Protein AF-A0A915D9F4-F1 (afdb_monomer_lite)

Foldseek 3Di:
DVPDPDPVVVVVVVVVVVVVVVCCCVPPVVVDDNDPCPVVVVVVVVVVVVLVCCLAPVVVDDPVVNVVVCVVVVNVSLQHLNLLSCVVVTPRCPVPVPDAHPDDPVPDPDDPPSRDPPPPPPPD

pLDDT: mean 79.0, std 11.81, range [37.5, 92.0]

Sequence (124 aa):
MLIWPSTNVAMYTIWKAIEIAYLRLAHKYSFIPNFNGGDALLYSLTAGYLIGVAVIEPHALRRSYYKFLCDVTGNRMVLFNRRLIEKFGF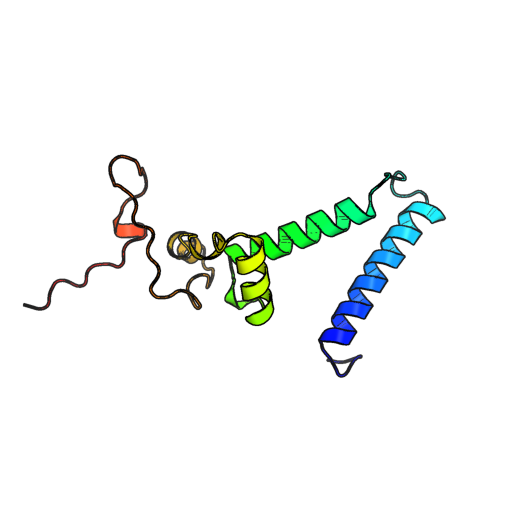ESNKMFDNYYAKLHPLFTTINPDSYMPVKNALVL

Organism: NCBI:txid166011

Structure (mmCIF, N/CA/C/O backbone):
data_AF-A0A915D9F4-F1
#
_entry.id   AF-A0A915D9F4-F1
#
loop_
_atom_site.group_PDB
_atom_site.id
_atom_site.type_symbol
_atom_site.label_atom_id
_atom_site.label_alt_id
_atom_site.label_comp_id
_atom_site.label_asym_id
_atom_site.label_entity_id
_atom_site.label_seq_id
_atom_site.pdbx_PDB_ins_code
_atom_site.Cartn_x
_atom_site.Cartn_y
_atom_site.Cartn_z
_atom_site.occupancy
_atom_site.B_iso_or_equiv
_atom_site.auth_seq_id
_atom_site.auth_comp_id
_atom_site.auth_asym_id
_atom_site.auth_atom_id
_atom_site.pdbx_PDB_model_num
ATOM 1 N N . MET A 1 1 ? 7.778 -2.969 20.720 1.00 50.72 1 MET A N 1
ATOM 2 C CA . MET A 1 1 ? 7.379 -4.171 21.494 1.00 50.72 1 MET A CA 1
ATOM 3 C C . MET A 1 1 ? 7.110 -3.882 22.980 1.00 50.72 1 MET A C 1
ATOM 5 O O . MET A 1 1 ? 6.909 -4.818 23.732 1.00 50.72 1 MET A O 1
ATOM 9 N N . LEU A 1 2 ? 7.064 -2.617 23.427 1.00 55.00 2 LEU A N 1
ATOM 10 C CA . LEU A 1 2 ? 7.159 -2.280 24.857 1.00 55.00 2 LEU A CA 1
ATOM 11 C C . LEU A 1 2 ? 5.882 -2.516 25.694 1.00 55.00 2 LEU A C 1
ATOM 13 O O . LEU A 1 2 ? 5.952 -2.437 26.910 1.00 55.00 2 LEU A O 1
ATOM 17 N N . ILE A 1 3 ? 4.726 -2.790 25.072 1.00 63.91 3 ILE A N 1
ATOM 18 C CA . ILE A 1 3 ? 3.432 -2.915 25.784 1.00 63.91 3 ILE A CA 1
ATOM 19 C C . ILE A 1 3 ? 2.684 -4.212 25.425 1.00 63.91 3 ILE A C 1
ATOM 21 O O . ILE A 1 3 ? 1.910 -4.717 26.229 1.00 63.91 3 ILE A O 1
ATOM 25 N N . TRP A 1 4 ? 2.939 -4.803 24.250 1.00 59.00 4 TRP A N 1
ATOM 26 C CA . TRP A 1 4 ? 2.253 -6.019 23.802 1.00 59.00 4 TRP A CA 1
ATOM 27 C C . TRP A 1 4 ? 3.224 -7.009 23.142 1.00 59.00 4 TRP A C 1
ATOM 29 O O . TRP A 1 4 ? 4.019 -6.592 22.292 1.00 59.00 4 TRP A O 1
ATOM 39 N N . PRO A 1 5 ? 3.144 -8.312 23.484 1.00 71.81 5 PRO A N 1
ATOM 40 C CA . PRO A 1 5 ? 4.075 -9.336 23.006 1.00 71.81 5 PRO A CA 1
ATOM 41 C C . PRO A 1 5 ? 3.865 -9.716 21.536 1.00 71.81 5 PRO A C 1
ATOM 43 O O . PRO A 1 5 ? 4.776 -10.241 20.904 1.00 71.81 5 PRO A O 1
ATOM 46 N N . SER A 1 6 ? 2.688 -9.437 20.964 1.00 78.44 6 SER A N 1
ATOM 47 C CA . SER A 1 6 ? 2.399 -9.723 19.559 1.00 78.44 6 SER A CA 1
ATOM 48 C C . SER A 1 6 ? 2.062 -8.452 18.779 1.00 78.44 6 SER A C 1
ATOM 50 O O . SER A 1 6 ? 1.194 -7.662 19.156 1.00 78.44 6 SER A O 1
ATOM 52 N N . THR A 1 7 ? 2.740 -8.276 17.643 1.00 76.12 7 THR A N 1
ATOM 53 C CA . THR A 1 7 ? 2.543 -7.143 16.724 1.00 76.12 7 THR A CA 1
ATOM 54 C C . THR A 1 7 ? 1.097 -7.047 16.239 1.00 76.12 7 THR A C 1
ATOM 56 O O . THR A 1 7 ? 0.565 -5.951 16.106 1.00 76.12 7 THR A O 1
ATOM 59 N N . ASN A 1 8 ? 0.431 -8.190 16.044 1.00 78.38 8 ASN A N 1
ATOM 60 C CA . ASN A 1 8 ? -0.969 -8.226 15.629 1.00 78.38 8 ASN A CA 1
ATOM 61 C C . ASN A 1 8 ? -1.877 -7.585 16.688 1.00 78.38 8 ASN A C 1
ATOM 63 O O . ASN A 1 8 ? -2.666 -6.707 16.356 1.00 78.38 8 ASN A O 1
ATOM 67 N N . VAL A 1 9 ? -1.743 -7.970 17.964 1.00 82.12 9 VAL A N 1
ATOM 68 C CA . VAL A 1 9 ? -2.582 -7.426 19.047 1.00 82.12 9 VAL A CA 1
ATOM 69 C C . VAL A 1 9 ? -2.309 -5.936 19.250 1.00 82.12 9 VAL A C 1
ATOM 71 O O . VAL A 1 9 ? -3.250 -5.154 19.385 1.00 82.12 9 VAL A O 1
ATOM 74 N N . ALA A 1 10 ? -1.042 -5.514 19.183 1.00 82.75 10 ALA A N 1
ATOM 75 C CA . ALA A 1 10 ? -0.682 -4.096 19.228 1.00 82.75 10 ALA A CA 1
ATOM 76 C C . ALA A 1 10 ? -1.360 -3.293 18.101 1.00 82.75 10 ALA A C 1
ATOM 78 O O . ALA A 1 10 ? -1.907 -2.220 18.336 1.00 82.75 10 ALA A O 1
ATOM 79 N N . MET A 1 11 ? -1.380 -3.831 16.880 1.00 79.75 11 MET A N 1
ATOM 80 C CA . MET A 1 11 ? -2.006 -3.167 15.737 1.00 79.75 11 MET A CA 1
ATOM 81 C C . MET A 1 11 ? -3.529 -3.060 15.892 1.00 79.75 11 MET A C 1
ATOM 83 O O . MET A 1 11 ? -4.086 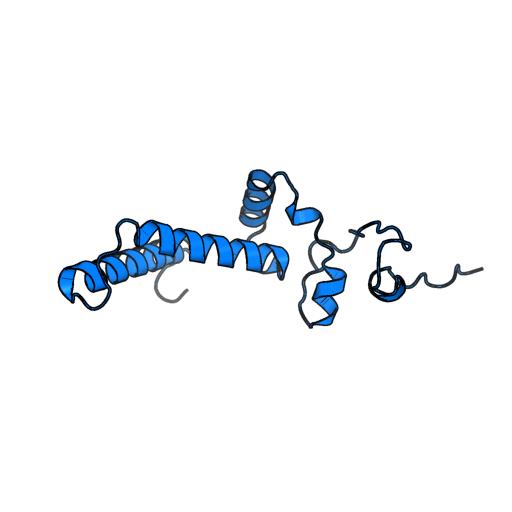-1.983 15.692 1.00 79.75 11 MET A O 1
ATOM 87 N N . TYR A 1 12 ? -4.199 -4.140 16.311 1.00 82.62 12 TYR A N 1
ATOM 88 C CA . TYR A 1 12 ? -5.649 -4.128 16.540 1.00 82.62 12 TYR A CA 1
ATOM 89 C C . TYR A 1 12 ? -6.059 -3.165 17.659 1.00 82.62 12 TYR A C 1
ATOM 91 O O . TYR A 1 12 ? -7.049 -2.447 17.525 1.00 82.62 12 TYR A O 1
ATOM 99 N N . THR A 1 13 ? -5.295 -3.126 18.753 1.00 85.44 13 THR A N 1
ATOM 100 C CA . THR A 1 13 ? -5.568 -2.231 19.890 1.00 85.44 13 THR A CA 1
ATOM 101 C C . THR A 1 13 ? -5.379 -0.762 19.523 1.00 85.44 13 THR A C 1
ATOM 103 O O . THR A 1 13 ? -6.250 0.048 19.838 1.00 85.44 13 THR A O 1
ATOM 106 N N . ILE A 1 14 ? -4.309 -0.419 18.797 1.00 87.00 14 ILE A N 1
ATOM 107 C CA . ILE A 1 14 ? -4.098 0.939 18.269 1.00 87.00 14 ILE A CA 1
ATOM 108 C C . ILE A 1 14 ? -5.238 1.330 17.326 1.00 87.00 14 ILE A C 1
ATOM 110 O O . ILE A 1 14 ? -5.798 2.417 17.460 1.00 87.00 14 ILE A O 1
ATOM 114 N N . TRP A 1 15 ? -5.628 0.441 16.409 1.00 83.56 15 TRP A N 1
ATOM 115 C CA . TRP A 1 15 ? -6.708 0.716 15.463 1.00 83.56 15 TRP A CA 1
ATOM 116 C C . TRP A 1 15 ? -8.040 0.995 16.169 1.00 83.56 15 TRP A C 1
ATOM 118 O O . TRP A 1 15 ? -8.705 1.991 15.882 1.00 83.56 15 TRP A O 1
ATOM 128 N N . LYS A 1 16 ? -8.393 0.178 17.169 1.00 85.44 16 LYS A N 1
ATOM 129 C CA . LYS A 1 16 ? -9.589 0.420 17.985 1.00 85.44 16 LYS A CA 1
ATOM 130 C C . LYS A 1 16 ? -9.498 1.691 18.823 1.00 85.44 16 LYS A C 1
ATOM 132 O O . LYS A 1 16 ? -10.513 2.359 19.001 1.00 85.44 16 LYS A O 1
ATOM 137 N N . ALA A 1 17 ? -8.312 2.062 19.301 1.00 88.06 17 ALA A N 1
ATOM 138 C CA . ALA A 1 17 ? -8.123 3.328 20.001 1.00 88.06 17 ALA A CA 1
ATOM 139 C C . ALA A 1 17 ? -8.390 4.534 19.083 1.00 88.06 17 ALA A C 1
ATOM 141 O O . ALA A 1 17 ? -9.059 5.473 19.512 1.00 88.06 17 ALA A O 1
ATOM 142 N N . ILE A 1 18 ? -7.936 4.488 17.823 1.00 86.38 18 ILE A N 1
ATOM 143 C CA . ILE A 1 18 ? -8.196 5.534 16.817 1.00 86.38 18 ILE A CA 1
ATOM 144 C C . ILE A 1 18 ? -9.697 5.645 16.524 1.00 86.38 18 ILE A C 1
ATOM 146 O O . ILE A 1 18 ? -10.241 6.747 16.535 1.00 86.38 18 ILE A O 1
ATOM 150 N N . GLU A 1 19 ? -10.377 4.516 16.322 1.00 84.56 19 GLU A N 1
ATOM 151 C CA . GLU A 1 19 ? -11.824 4.473 16.073 1.00 84.56 19 GLU A CA 1
ATOM 152 C C . GLU A 1 19 ? -12.618 5.081 17.243 1.00 84.56 19 GLU A C 1
ATOM 154 O O . GLU A 1 19 ? -13.462 5.957 17.049 1.00 84.56 19 GLU A O 1
ATOM 159 N N . ILE A 1 20 ? -12.298 4.685 18.480 1.00 86.12 20 ILE A N 1
ATOM 160 C CA . ILE A 1 20 ? -12.943 5.222 19.687 1.00 86.12 20 ILE A CA 1
ATOM 161 C C . ILE A 1 20 ? -12.637 6.713 19.857 1.00 86.12 20 ILE A C 1
ATOM 163 O O . ILE A 1 20 ? -13.522 7.474 20.253 1.00 86.12 20 ILE A O 1
ATOM 167 N N . ALA A 1 21 ? -11.402 7.140 19.582 1.00 85.38 21 ALA A N 1
ATOM 168 C CA . ALA A 1 21 ? -11.029 8.547 19.636 1.00 85.38 21 ALA A CA 1
ATOM 169 C C . ALA A 1 21 ? -11.858 9.358 18.634 1.00 85.38 21 ALA A C 1
ATOM 171 O O . ALA A 1 21 ? -12.487 10.334 19.035 1.00 85.38 21 ALA A O 1
ATOM 172 N N . TYR A 1 22 ? -11.951 8.912 17.379 1.00 78.88 22 TYR A N 1
ATOM 173 C CA . TYR A 1 22 ? -12.755 9.569 16.349 1.00 78.88 22 TYR A CA 1
ATOM 174 C C . TYR A 1 22 ? -14.224 9.715 16.770 1.00 78.88 22 TYR A C 1
ATOM 176 O O . TYR A 1 22 ? -14.755 10.827 16.782 1.00 78.88 22 TYR A O 1
ATOM 184 N N . LEU A 1 23 ? -14.852 8.622 17.215 1.00 78.50 23 LEU A N 1
ATOM 185 C CA . LEU A 1 23 ? -16.246 8.634 17.669 1.00 78.50 23 LEU A CA 1
ATOM 186 C C . LEU A 1 23 ? -16.450 9.552 18.881 1.00 78.50 23 LEU A C 1
ATOM 188 O O . LEU A 1 23 ? -17.437 10.283 18.947 1.00 78.50 23 LEU A O 1
ATOM 192 N N . ARG A 1 24 ? -15.514 9.568 19.839 1.00 81.06 24 ARG A N 1
ATOM 193 C CA . ARG A 1 24 ? -15.588 10.482 20.990 1.00 81.06 24 ARG A CA 1
ATOM 194 C C . ARG A 1 24 ? -15.455 11.942 20.569 1.00 81.06 24 ARG A C 1
ATOM 196 O O . ARG A 1 24 ? -16.201 12.767 21.090 1.00 81.06 24 ARG A O 1
ATOM 203 N N . LEU A 1 25 ? -14.539 12.275 19.661 1.00 75.06 25 LEU A N 1
ATOM 204 C CA . LEU A 1 25 ? -14.379 13.650 19.180 1.00 75.06 25 LEU A CA 1
ATOM 205 C C . LEU A 1 25 ? -15.611 14.135 18.403 1.00 75.06 25 LEU A C 1
ATOM 207 O O . LEU A 1 25 ? -16.054 15.260 18.634 1.00 75.06 25 LEU A O 1
ATOM 211 N N . ALA A 1 26 ? -16.180 13.286 17.544 1.00 73.56 26 ALA A N 1
ATOM 212 C CA . ALA A 1 26 ? -17.375 13.609 16.767 1.00 73.56 26 ALA A CA 1
ATOM 213 C C . ALA A 1 26 ? -18.618 13.773 17.664 1.00 73.56 26 ALA A C 1
ATOM 215 O O . ALA A 1 26 ? -19.265 14.817 17.649 1.00 73.56 26 ALA A O 1
ATOM 216 N N . HIS A 1 27 ? -18.912 12.786 18.520 1.00 70.88 27 HIS A N 1
ATOM 217 C CA . HIS A 1 27 ? -20.162 12.766 19.288 1.00 70.88 27 HIS A CA 1
ATOM 218 C C . HIS A 1 27 ? -20.137 13.583 20.585 1.00 70.88 27 HIS A C 1
ATOM 220 O O . HIS A 1 27 ? -21.178 14.093 20.991 1.00 70.88 27 HIS A O 1
ATOM 226 N N . LYS A 1 28 ? -18.993 13.669 21.280 1.00 65.56 28 LYS A N 1
ATOM 227 C CA . LYS A 1 28 ? -18.933 14.243 22.639 1.00 65.56 28 LYS A CA 1
ATOM 228 C C . LYS A 1 28 ? -18.473 15.697 22.667 1.00 65.56 28 LYS A C 1
ATOM 230 O O . LYS A 1 28 ? -18.901 16.445 23.539 1.00 65.56 28 LYS A O 1
ATOM 235 N N . TYR A 1 29 ? -17.586 16.081 21.754 1.00 64.06 29 TYR A N 1
ATOM 236 C CA . TYR A 1 29 ? -16.971 17.411 21.749 1.00 64.06 29 TYR A CA 1
ATOM 237 C C . TYR A 1 29 ? -17.482 18.306 20.615 1.00 64.06 29 TYR A C 1
ATOM 239 O O . TYR A 1 29 ? -17.115 19.477 20.580 1.00 64.06 29 TYR A O 1
ATOM 247 N N . SER A 1 30 ? -18.309 17.772 19.700 1.00 61.72 30 SER A N 1
ATOM 248 C CA . SER A 1 30 ? -18.858 18.471 18.522 1.00 61.72 30 SER A CA 1
ATOM 249 C C . SER A 1 30 ? -17.805 19.237 17.707 1.00 61.72 30 SER A C 1
ATOM 251 O O . SER A 1 30 ? -18.114 20.222 17.043 1.00 61.72 30 SER A O 1
ATOM 253 N N . PHE A 1 31 ? -16.543 18.804 17.777 1.00 62.88 31 PHE A N 1
ATOM 254 C CA . PHE A 1 31 ? -15.403 19.507 17.181 1.00 62.88 31 PHE A CA 1
ATOM 255 C C . PHE A 1 31 ? -15.317 19.271 15.668 1.00 62.88 31 PHE A C 1
ATOM 257 O O . PHE A 1 31 ? -14.697 20.035 14.935 1.00 62.88 31 PHE A O 1
ATOM 264 N N . ILE A 1 32 ? -15.939 18.185 15.209 1.00 64.06 32 ILE A N 1
ATOM 265 C CA . ILE A 1 32 ? -16.017 17.757 13.818 1.00 64.06 32 ILE A CA 1
ATOM 266 C C . ILE A 1 32 ? -17.512 17.627 13.499 1.00 64.06 32 ILE A C 1
ATOM 268 O O . ILE A 1 32 ? -18.239 17.055 14.317 1.00 64.06 32 ILE A O 1
ATOM 272 N N . PRO A 1 33 ? -18.002 18.146 12.358 1.00 64.88 33 PRO A N 1
ATOM 273 C CA . PRO A 1 33 ? -19.392 17.951 11.968 1.00 64.88 33 PRO A CA 1
ATOM 274 C C . PRO A 1 33 ? -19.707 16.453 11.914 1.00 64.88 33 PRO A C 1
ATOM 276 O O . PRO A 1 33 ? -18.938 15.680 11.342 1.00 64.88 33 PRO A O 1
ATOM 279 N N . ASN A 1 34 ? -20.828 16.048 12.521 1.00 63.91 34 ASN A N 1
ATOM 280 C CA . ASN A 1 34 ? -21.302 14.663 12.508 1.00 63.91 34 ASN A CA 1
ATOM 281 C C . ASN A 1 34 ? -21.609 14.247 11.066 1.00 63.91 34 ASN A C 1
ATOM 283 O O . ASN A 1 34 ? -22.705 14.465 10.553 1.00 63.91 34 ASN A O 1
ATOM 287 N N . PHE A 1 35 ? -20.607 13.688 10.398 1.00 67.00 35 PHE A N 1
ATOM 288 C CA . PHE A 1 35 ? -20.725 13.199 9.039 1.00 67.00 35 PHE A CA 1
ATOM 289 C C . PHE A 1 35 ? -21.240 11.760 9.0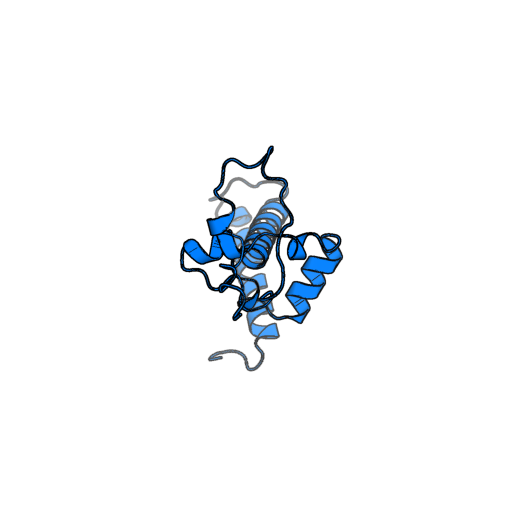79 1.00 67.00 35 PHE A C 1
ATOM 291 O O . PHE A 1 35 ? -20.602 10.883 9.667 1.00 67.00 35 PHE A O 1
ATOM 298 N N . ASN A 1 36 ? -22.390 11.509 8.450 1.00 68.25 36 ASN A N 1
ATOM 299 C CA . ASN A 1 36 ? -22.892 10.149 8.260 1.00 68.25 36 ASN A CA 1
ATOM 300 C C . ASN A 1 36 ? -21.902 9.389 7.359 1.00 68.25 36 ASN A C 1
ATOM 302 O O . ASN A 1 36 ? -21.833 9.652 6.161 1.00 68.25 36 ASN A O 1
ATOM 306 N N . GLY A 1 37 ? -21.112 8.482 7.944 1.00 75.06 37 GLY A N 1
ATOM 307 C CA . GLY A 1 37 ? -20.051 7.735 7.251 1.00 75.06 37 GLY A CA 1
ATOM 308 C C . GLY A 1 37 ? -18.623 8.221 7.528 1.00 75.06 37 GLY A C 1
ATOM 309 O O . GLY A 1 37 ? -17.712 7.939 6.750 1.00 75.06 37 GLY A O 1
ATOM 310 N N . GLY A 1 38 ? -18.396 8.978 8.604 1.00 76.94 38 GLY A N 1
ATOM 311 C CA . GLY A 1 38 ? -17.052 9.405 9.005 1.00 76.94 38 GLY A CA 1
ATOM 312 C C . GLY A 1 38 ? -16.074 8.251 9.277 1.00 76.94 38 GLY A C 1
ATOM 313 O O . GLY A 1 38 ? -14.885 8.343 8.971 1.00 76.94 38 GLY A O 1
ATOM 314 N N . ASP A 1 39 ? -16.594 7.131 9.769 1.00 77.44 39 ASP A N 1
ATOM 315 C CA . ASP A 1 39 ? -15.889 5.857 9.886 1.00 77.44 39 ASP A CA 1
ATOM 316 C C . ASP A 1 39 ? -15.466 5.311 8.514 1.00 77.44 39 ASP A C 1
ATOM 318 O O . ASP A 1 39 ? -14.292 4.998 8.312 1.00 77.44 39 ASP A O 1
ATOM 322 N N . ALA A 1 40 ? -16.378 5.272 7.541 1.00 84.69 40 ALA A N 1
ATOM 323 C CA . ALA A 1 40 ? -16.092 4.838 6.175 1.00 84.69 40 ALA A CA 1
ATOM 324 C C . ALA A 1 40 ? -15.043 5.733 5.489 1.00 84.69 40 ALA A C 1
ATOM 326 O O . ALA A 1 40 ? -14.178 5.241 4.758 1.00 84.69 40 ALA A O 1
ATOM 327 N N . LEU A 1 41 ? -15.060 7.040 5.765 1.00 85.12 41 LEU A N 1
ATOM 328 C CA . LEU A 1 41 ? -14.043 7.975 5.281 1.00 85.12 41 LEU A CA 1
ATOM 329 C C . LEU A 1 41 ? -12.673 7.636 5.886 1.00 85.12 41 LEU A C 1
ATOM 331 O O . LEU A 1 41 ? -11.700 7.475 5.150 1.00 85.12 41 LEU A O 1
ATOM 335 N N . LEU A 1 42 ? -12.602 7.435 7.202 1.00 84.44 42 LEU A N 1
ATOM 336 C CA . LEU A 1 42 ? -11.361 7.061 7.883 1.00 84.44 42 LEU A CA 1
ATOM 337 C C . LEU A 1 42 ? -10.803 5.737 7.334 1.00 84.44 42 LEU A C 1
ATOM 339 O O . LEU A 1 42 ? -9.625 5.669 6.984 1.00 84.44 42 LEU A O 1
ATOM 343 N N . TYR A 1 43 ? -11.651 4.719 7.167 1.00 85.69 43 TYR A N 1
ATOM 344 C CA . TYR A 1 43 ? -11.260 3.441 6.564 1.00 85.69 43 TYR A CA 1
ATOM 345 C C . TYR A 1 43 ? -10.805 3.579 5.105 1.00 85.69 43 TYR A C 1
ATOM 347 O O . TYR A 1 43 ? -9.844 2.926 4.700 1.00 85.69 43 TYR A O 1
ATOM 355 N N . SER A 1 44 ? -11.462 4.418 4.301 1.00 90.12 44 SER A N 1
ATOM 356 C CA . SER A 1 44 ? -11.076 4.598 2.895 1.00 90.12 44 SER A CA 1
ATOM 357 C C . SER A 1 44 ? -9.743 5.336 2.750 1.00 90.12 44 SER A C 1
ATOM 359 O O . SER A 1 44 ? -8.929 4.948 1.911 1.00 90.12 44 SER A O 1
ATOM 361 N N . LEU A 1 45 ? -9.460 6.322 3.608 1.00 90.56 45 LEU A N 1
ATOM 362 C CA . LEU A 1 45 ? -8.160 6.996 3.647 1.00 90.56 45 LEU A CA 1
ATOM 363 C C . LEU A 1 45 ? -7.032 6.039 4.029 1.00 90.56 45 LEU A C 1
ATOM 365 O O . LEU A 1 45 ? -5.978 6.046 3.391 1.00 90.56 45 LEU A O 1
ATOM 369 N N . THR A 1 46 ? -7.237 5.190 5.037 1.00 89.19 46 THR A N 1
ATOM 370 C CA . THR A 1 46 ? -6.197 4.239 5.452 1.00 89.19 46 THR A CA 1
ATOM 371 C C . THR A 1 46 ? -5.999 3.119 4.442 1.00 89.19 46 THR A C 1
ATOM 373 O O . THR A 1 46 ? -4.856 2.743 4.172 1.00 89.19 46 THR A O 1
ATOM 376 N N . ALA A 1 47 ? -7.073 2.639 3.813 1.00 89.62 47 ALA A N 1
ATOM 377 C CA . ALA A 1 47 ? -6.982 1.710 2.693 1.00 89.62 47 ALA A CA 1
ATOM 378 C C . ALA A 1 47 ? -6.221 2.334 1.510 1.00 89.62 47 ALA A C 1
ATOM 380 O O . ALA A 1 47 ? -5.315 1.702 0.964 1.00 89.62 47 ALA A O 1
ATOM 381 N N . GLY A 1 48 ? -6.528 3.587 1.157 1.00 92.00 48 GLY A N 1
ATOM 382 C CA . GLY A 1 48 ? -5.833 4.333 0.108 1.00 92.00 48 GLY A CA 1
ATOM 383 C C . GLY A 1 48 ? -4.344 4.513 0.407 1.00 92.00 48 GLY A C 1
ATOM 384 O O . GLY A 1 48 ? -3.508 4.247 -0.456 1.00 92.00 48 GLY A O 1
ATOM 385 N N . TYR A 1 49 ? -4.002 4.870 1.647 1.00 91.50 49 TYR A N 1
ATOM 386 C CA . TYR A 1 49 ? -2.613 4.961 2.095 1.00 91.50 49 TYR A CA 1
ATOM 387 C C . TYR A 1 49 ? -1.874 3.620 1.963 1.00 91.50 49 TYR A C 1
ATOM 389 O O . TYR A 1 49 ? -0.789 3.574 1.388 1.00 91.50 49 TYR A O 1
ATOM 397 N N . LEU A 1 50 ? -2.473 2.512 2.416 1.00 90.38 50 LEU A N 1
ATOM 398 C CA . LEU A 1 50 ? -1.870 1.176 2.313 1.00 90.38 50 LEU A CA 1
ATOM 399 C C . LEU A 1 50 ? -1.665 0.729 0.862 1.00 90.38 50 LEU A C 1
ATOM 401 O O . LEU A 1 50 ? -0.639 0.125 0.547 1.00 90.38 50 LEU A O 1
ATOM 405 N N . ILE A 1 51 ? -2.614 1.036 -0.025 1.00 90.69 51 ILE A N 1
ATOM 406 C CA . ILE A 1 51 ? -2.476 0.798 -1.468 1.00 90.69 51 ILE A CA 1
ATOM 407 C C . ILE A 1 51 ? -1.330 1.646 -2.035 1.00 90.69 51 ILE A C 1
ATOM 409 O O . ILE A 1 51 ? -0.514 1.122 -2.790 1.00 90.69 51 ILE A O 1
ATOM 413 N N . GLY A 1 52 ? -1.218 2.916 -1.639 1.00 90.50 52 GLY A N 1
ATOM 414 C CA . GLY A 1 52 ? -0.110 3.790 -2.034 1.00 90.50 52 GLY A CA 1
ATOM 415 C C . GLY A 1 52 ? 1.252 3.227 -1.623 1.00 90.50 52 GLY A C 1
ATOM 416 O O . GLY A 1 52 ? 2.146 3.099 -2.461 1.00 90.50 52 GLY A O 1
ATOM 417 N N . VAL A 1 53 ? 1.383 2.789 -0.369 1.00 90.56 53 VAL A N 1
ATOM 418 C CA . VAL A 1 53 ? 2.596 2.116 0.125 1.00 90.56 53 VAL A CA 1
ATOM 419 C C . VAL A 1 53 ? 2.862 0.823 -0.650 1.00 90.56 53 VAL A C 1
ATOM 421 O O . VAL A 1 53 ? 3.999 0.567 -1.023 1.00 90.56 53 VAL A O 1
ATOM 424 N N . ALA A 1 54 ? 1.839 0.032 -0.981 1.00 90.38 54 ALA A N 1
ATOM 425 C CA . ALA A 1 54 ? 2.012 -1.185 -1.779 1.00 90.38 54 ALA A CA 1
ATOM 426 C C . ALA A 1 54 ? 2.535 -0.920 -3.206 1.00 90.38 54 ALA A C 1
ATOM 428 O O . ALA A 1 54 ? 3.212 -1.775 -3.786 1.00 90.38 54 ALA A O 1
ATOM 429 N N . VAL A 1 55 ? 2.225 0.244 -3.784 1.00 88.94 55 VAL A N 1
ATOM 430 C CA . VAL A 1 55 ? 2.726 0.652 -5.105 1.00 88.94 55 VAL A CA 1
ATOM 431 C C . VAL A 1 55 ? 4.165 1.161 -5.015 1.00 88.94 55 VAL A C 1
ATOM 433 O O . VAL A 1 55 ? 5.001 0.730 -5.813 1.00 88.94 55 VAL A O 1
ATOM 436 N N . ILE A 1 56 ? 4.455 2.046 -4.055 1.00 90.25 56 ILE A N 1
ATOM 437 C CA . ILE A 1 56 ? 5.755 2.723 -3.933 1.00 90.25 56 ILE A CA 1
ATOM 438 C C . ILE A 1 56 ? 6.783 1.823 -3.236 1.00 90.25 56 ILE A C 1
ATOM 440 O O . ILE A 1 56 ? 7.856 1.599 -3.778 1.00 90.25 56 ILE A O 1
ATOM 444 N N . GLU A 1 57 ? 6.471 1.255 -2.074 1.00 89.50 57 GLU A N 1
ATOM 445 C CA . GLU A 1 57 ? 7.400 0.464 -1.253 1.00 89.50 57 GLU A CA 1
ATOM 446 C C . GLU A 1 57 ? 6.768 -0.868 -0.811 1.00 89.50 57 GLU A C 1
ATOM 448 O O . GLU A 1 57 ? 6.462 -1.079 0.366 1.00 89.50 57 GLU A O 1
ATOM 453 N N . PRO A 1 58 ? 6.586 -1.831 -1.735 1.00 88.00 58 PRO A N 1
ATOM 454 C CA . PRO A 1 58 ? 5.951 -3.113 -1.417 1.00 88.00 58 PRO A CA 1
ATOM 455 C C . PRO A 1 58 ? 6.716 -3.925 -0.361 1.00 88.00 58 PRO A C 1
ATOM 457 O O . PRO A 1 58 ? 6.118 -4.744 0.334 1.00 88.00 58 PRO A O 1
ATOM 460 N N . HIS A 1 59 ? 8.026 -3.696 -0.217 1.00 87.56 59 HIS A N 1
ATOM 461 C CA . HIS A 1 59 ? 8.876 -4.379 0.758 1.00 87.56 59 HIS A CA 1
ATOM 462 C C . HIS A 1 59 ? 8.586 -3.956 2.211 1.00 87.56 59 HIS A C 1
ATOM 464 O O . HIS A 1 59 ? 8.877 -4.724 3.128 1.00 87.56 59 HIS A O 1
ATOM 470 N N . ALA A 1 60 ? 7.991 -2.775 2.427 1.00 87.94 60 ALA A N 1
ATOM 471 C CA . ALA A 1 60 ? 7.579 -2.304 3.749 1.00 87.94 60 ALA A CA 1
ATOM 472 C C . ALA A 1 60 ? 6.348 -3.064 4.279 1.00 87.94 60 ALA A C 1
ATOM 474 O O . ALA A 1 60 ? 6.076 -3.079 5.481 1.00 87.94 60 ALA A O 1
ATOM 475 N N . LEU A 1 61 ? 5.602 -3.731 3.390 1.00 87.88 61 LEU A N 1
ATOM 476 C CA . LEU A 1 61 ? 4.441 -4.534 3.750 1.00 87.88 61 LEU A CA 1
ATOM 477 C C . LEU A 1 61 ? 4.824 -5.986 4.027 1.00 87.88 61 LEU A C 1
ATOM 479 O O . LEU A 1 61 ? 5.680 -6.596 3.383 1.00 87.88 61 LEU A O 1
ATOM 483 N N . ARG A 1 62 ? 4.090 -6.609 4.953 1.00 87.62 62 ARG A N 1
ATOM 484 C CA . ARG A 1 62 ? 4.176 -8.056 5.154 1.00 87.62 62 ARG A CA 1
ATOM 485 C C . ARG A 1 62 ? 3.777 -8.767 3.857 1.00 87.62 62 ARG A C 1
ATOM 487 O O . ARG A 1 62 ? 2.686 -8.542 3.339 1.00 87.62 62 ARG A O 1
ATOM 494 N N . ARG A 1 63 ? 4.613 -9.698 3.381 1.00 87.31 63 ARG A N 1
ATOM 495 C CA . ARG A 1 63 ? 4.411 -10.427 2.107 1.00 87.31 63 ARG A CA 1
ATOM 496 C C . ARG A 1 63 ? 3.012 -11.036 1.944 1.00 87.31 63 ARG A C 1
ATOM 498 O O . ARG A 1 63 ? 2.435 -10.958 0.866 1.00 87.31 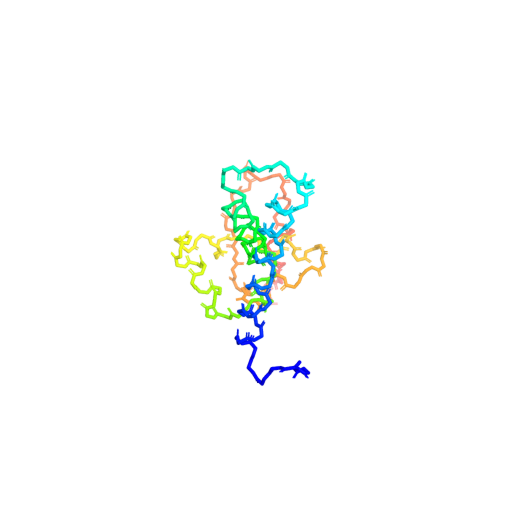63 ARG A O 1
ATOM 505 N N . SER A 1 64 ? 2.450 -11.614 3.009 1.00 87.06 64 SER A N 1
ATOM 506 C CA . SER A 1 64 ? 1.095 -12.187 2.989 1.00 87.06 64 SER A CA 1
ATOM 507 C C . SER A 1 64 ? 0.013 -11.133 2.741 1.00 87.06 64 SER A C 1
ATOM 509 O O . SER A 1 64 ? -0.950 -11.400 2.032 1.00 87.06 64 SER A O 1
ATOM 511 N N . TYR A 1 65 ? 0.186 -9.934 3.298 1.00 88.62 65 TYR A N 1
ATOM 512 C CA . TYR A 1 65 ? -0.744 -8.825 3.117 1.00 88.62 65 TYR A CA 1
ATOM 513 C C . TYR A 1 65 ? -0.635 -8.234 1.710 1.00 88.62 65 TYR A C 1
ATOM 515 O O . TYR A 1 65 ? -1.647 -7.995 1.062 1.00 88.62 65 TYR A O 1
ATOM 523 N N . TYR A 1 66 ? 0.586 -8.088 1.191 1.00 89.69 66 TYR A N 1
ATOM 524 C CA . TYR A 1 66 ? 0.794 -7.670 -0.195 1.00 89.69 66 TYR A CA 1
ATOM 525 C C . TYR A 1 66 ? 0.140 -8.640 -1.194 1.00 89.69 66 TYR A C 1
ATOM 527 O O . TYR A 1 66 ? -0.504 -8.202 -2.147 1.00 89.69 66 TYR A O 1
ATOM 535 N N . LYS A 1 67 ? 0.244 -9.957 -0.951 1.00 89.69 67 LYS A N 1
ATOM 536 C CA . LYS A 1 67 ? -0.443 -10.971 -1.765 1.00 89.69 67 LYS A CA 1
ATOM 537 C C . LYS A 1 67 ? -1.962 -10.785 -1.733 1.00 89.69 67 LYS A C 1
ATOM 539 O O . LYS A 1 67 ? -2.571 -10.719 -2.791 1.00 89.69 67 LYS A O 1
ATOM 544 N N . PHE A 1 68 ? -2.544 -10.600 -0.548 1.00 90.38 68 PHE A N 1
ATOM 545 C CA . PHE A 1 68 ? -3.970 -10.296 -0.407 1.00 90.38 68 PHE A CA 1
ATOM 546 C C . PHE A 1 68 ? -4.384 -9.045 -1.201 1.00 90.38 68 PHE A C 1
ATOM 548 O O . PHE A 1 68 ? -5.378 -9.074 -1.922 1.00 90.38 68 PHE A O 1
ATOM 555 N N . LEU A 1 69 ? -3.599 -7.963 -1.140 1.00 90.56 69 LEU A N 1
ATOM 556 C CA . LEU A 1 69 ? -3.864 -6.757 -1.933 1.00 90.56 69 LEU A CA 1
ATOM 557 C C . LEU A 1 69 ? -3.785 -7.024 -3.443 1.00 90.56 69 LEU A C 1
ATOM 559 O O . LEU A 1 69 ? -4.590 -6.487 -4.205 1.00 90.56 69 LEU A O 1
ATOM 563 N N . CYS A 1 70 ? -2.843 -7.854 -3.895 1.00 90.25 70 CYS A N 1
ATOM 564 C CA . CYS A 1 70 ? -2.770 -8.269 -5.296 1.00 90.25 70 CYS A CA 1
ATOM 565 C C . CYS A 1 70 ? -4.007 -9.076 -5.703 1.00 90.25 70 CYS A C 1
ATOM 567 O O . CYS A 1 70 ? -4.577 -8.800 -6.755 1.00 90.25 70 CYS A O 1
ATOM 569 N N . ASP A 1 71 ? -4.459 -10.005 -4.864 1.00 91.38 71 ASP A N 1
ATOM 570 C CA . ASP A 1 71 ? -5.636 -10.833 -5.138 1.00 91.38 71 ASP A CA 1
ATOM 571 C C . ASP A 1 71 ? -6.903 -9.963 -5.262 1.00 91.38 71 ASP A C 1
ATOM 573 O O . ASP A 1 71 ? -7.649 -10.088 -6.234 1.00 91.38 71 ASP A O 1
ATOM 577 N N . VAL A 1 72 ? -7.092 -8.996 -4.355 1.00 90.81 72 VAL A N 1
ATOM 578 C CA . VAL A 1 72 ? -8.227 -8.049 -4.386 1.00 90.81 72 VAL A CA 1
ATOM 579 C C . VAL A 1 72 ? -8.189 -7.125 -5.611 1.00 90.81 72 VAL A C 1
ATOM 581 O O . VAL A 1 72 ? -9.230 -6.750 -6.145 1.00 90.81 72 VAL A O 1
ATOM 584 N N . THR A 1 73 ? -6.999 -6.760 -6.089 1.00 89.00 73 THR A N 1
ATOM 585 C CA . THR A 1 73 ? -6.823 -5.848 -7.236 1.00 89.00 73 THR A CA 1
ATOM 586 C C . THR A 1 73 ? -6.741 -6.562 -8.588 1.00 89.00 73 THR A C 1
ATOM 588 O O . THR A 1 73 ? -6.484 -5.916 -9.608 1.00 89.00 73 THR A O 1
ATOM 591 N N . GLY A 1 74 ? -6.936 -7.885 -8.633 1.00 90.19 74 GLY A N 1
ATOM 592 C CA . GLY A 1 74 ? -6.818 -8.669 -9.866 1.00 90.19 74 GLY A CA 1
ATOM 593 C C . GLY A 1 74 ? -5.390 -8.694 -10.416 1.00 90.19 74 GLY A C 1
ATOM 594 O O . GLY A 1 74 ? -5.177 -8.594 -11.622 1.00 90.19 74 GLY A O 1
ATOM 595 N N . ASN A 1 75 ? -4.404 -8.756 -9.522 1.00 88.25 75 ASN A N 1
ATOM 596 C CA . ASN A 1 75 ? -2.969 -8.808 -9.799 1.00 88.25 75 ASN A CA 1
ATOM 597 C C . ASN A 1 75 ? -2.395 -7.582 -10.545 1.00 88.25 75 ASN A C 1
ATOM 599 O O . ASN A 1 75 ? -1.254 -7.595 -11.010 1.00 88.25 75 ASN A O 1
ATOM 603 N N . ARG A 1 76 ? -3.155 -6.480 -10.624 1.00 87.38 76 ARG A N 1
ATOM 604 C CA . ARG A 1 76 ? -2.730 -5.236 -11.294 1.00 87.38 76 ARG A CA 1
ATOM 605 C C . ARG A 1 76 ? -1.561 -4.554 -10.592 1.00 87.38 76 ARG A C 1
ATOM 607 O O . ARG A 1 76 ? -0.753 -3.898 -11.240 1.00 87.38 76 ARG A O 1
ATOM 614 N N . MET A 1 77 ? -1.429 -4.758 -9.283 1.00 86.50 77 MET A N 1
ATOM 615 C CA . MET A 1 77 ? -0.342 -4.193 -8.479 1.00 86.50 77 MET A CA 1
ATOM 616 C C . MET A 1 77 ? 1.039 -4.687 -8.923 1.00 86.50 77 MET A C 1
ATOM 618 O O . MET A 1 77 ? 2.033 -3.987 -8.752 1.00 86.50 77 MET A O 1
ATOM 622 N N . VAL A 1 78 ? 1.143 -5.853 -9.559 1.00 85.19 78 VAL A N 1
ATOM 623 C CA . VAL A 1 78 ? 2.428 -6.349 -10.076 1.00 85.19 78 VAL A CA 1
ATOM 624 C C . VAL A 1 78 ? 2.865 -5.588 -11.335 1.00 85.19 78 VAL A C 1
ATOM 626 O O . VAL A 1 78 ? 4.058 -5.490 -11.595 1.00 85.19 78 VAL A O 1
ATOM 629 N N . LEU A 1 79 ? 1.933 -4.962 -12.060 1.00 85.50 79 LEU A N 1
ATOM 630 C CA . LEU A 1 79 ? 2.197 -4.356 -13.368 1.00 85.50 79 LEU A CA 1
ATOM 631 C C . LEU A 1 79 ? 2.876 -2.977 -13.317 1.00 85.50 79 LEU A C 1
ATOM 633 O O . LEU A 1 79 ? 3.309 -2.470 -14.355 1.00 85.50 79 LEU A O 1
ATOM 637 N N . PHE A 1 80 ? 2.971 -2.358 -12.138 1.00 86.19 80 PHE A N 1
ATOM 638 C CA . PHE A 1 80 ? 3.580 -1.038 -11.983 1.00 86.19 80 PHE A CA 1
ATOM 639 C C . PHE A 1 80 ? 5.069 -1.041 -12.346 1.00 86.19 80 PHE A C 1
ATOM 641 O O . PHE A 1 80 ? 5.840 -1.896 -11.904 1.00 86.19 80 PHE A O 1
ATOM 648 N N . ASN A 1 81 ? 5.489 -0.033 -13.117 1.00 85.19 81 ASN A N 1
ATOM 649 C CA . ASN A 1 81 ? 6.891 0.173 -13.467 1.00 85.19 81 ASN A CA 1
ATOM 650 C C . ASN A 1 81 ? 7.651 0.828 -12.301 1.00 85.19 81 ASN A C 1
ATOM 652 O O . ASN A 1 81 ? 7.812 2.046 -12.237 1.00 85.19 81 ASN A O 1
ATOM 656 N N . ARG A 1 82 ? 8.109 -0.004 -11.366 1.00 85.75 82 ARG A N 1
ATOM 657 C CA . ARG A 1 82 ? 8.767 0.419 -10.118 1.00 85.75 82 ARG A CA 1
ATOM 658 C C . ARG A 1 82 ? 10.152 1.029 -10.316 1.00 85.75 82 ARG A C 1
ATOM 660 O O . ARG A 1 82 ? 10.570 1.836 -9.498 1.00 85.75 82 ARG A O 1
ATOM 667 N N . ARG A 1 83 ? 10.826 0.733 -11.428 1.00 80.38 83 ARG A N 1
ATOM 668 C CA . ARG A 1 83 ? 12.142 1.306 -11.768 1.00 80.38 83 ARG A CA 1
ATOM 669 C C . ARG A 1 83 ? 12.085 2.809 -12.019 1.00 80.38 83 ARG A C 1
ATOM 671 O O . ARG A 1 83 ? 13.045 3.524 -11.764 1.00 80.38 83 ARG A O 1
ATOM 678 N N . LEU A 1 84 ? 10.945 3.305 -12.505 1.00 82.38 84 LEU A N 1
ATOM 679 C CA . LEU A 1 84 ? 10.716 4.745 -12.620 1.00 82.38 84 LEU A CA 1
ATOM 680 C C . LEU A 1 84 ? 10.597 5.410 -11.244 1.00 82.38 84 LEU A C 1
ATOM 682 O O . LEU A 1 84 ? 11.029 6.546 -11.090 1.00 82.38 84 LEU A O 1
ATOM 686 N N . ILE A 1 85 ? 10.036 4.695 -10.264 1.00 84.62 85 ILE A N 1
ATOM 687 C CA . ILE A 1 85 ? 9.849 5.175 -8.890 1.00 84.62 85 ILE A CA 1
ATOM 688 C C . ILE A 1 85 ? 11.176 5.134 -8.118 1.00 84.62 85 ILE A C 1
ATOM 690 O O . ILE A 1 85 ? 11.477 6.050 -7.359 1.00 84.62 85 ILE A O 1
ATOM 694 N N . GLU A 1 86 ? 12.009 4.126 -8.377 1.00 83.44 86 GLU A N 1
ATOM 695 C CA . GLU A 1 86 ? 13.318 3.945 -7.738 1.00 83.44 86 GLU A CA 1
ATOM 696 C C . GLU A 1 86 ? 14.254 5.152 -7.918 1.00 83.44 86 GLU A C 1
ATOM 698 O O . GLU A 1 86 ? 15.014 5.498 -7.018 1.00 83.44 86 GLU A O 1
ATOM 703 N N . LYS A 1 87 ? 14.124 5.885 -9.030 1.00 81.62 87 LYS A N 1
ATOM 704 C CA . LYS A 1 87 ? 14.883 7.125 -9.278 1.00 81.62 87 LYS A CA 1
ATOM 705 C C . LYS A 1 87 ? 14.654 8.221 -8.243 1.00 81.62 87 LYS A C 1
ATOM 707 O O . LYS A 1 87 ? 15.502 9.096 -8.104 1.00 81.62 87 LYS A O 1
ATOM 712 N N . PHE A 1 88 ? 13.524 8.198 -7.542 1.00 84.44 88 PHE A N 1
ATOM 713 C CA . PHE A 1 88 ? 13.230 9.154 -6.476 1.00 84.44 88 PHE A CA 1
ATOM 714 C C . PHE A 1 88 ? 13.877 8.766 -5.134 1.00 84.44 88 PHE A C 1
ATOM 716 O O . PHE A 1 88 ? 13.660 9.455 -4.143 1.00 84.44 88 PHE A O 1
ATOM 723 N N . GLY A 1 89 ? 14.679 7.693 -5.093 1.00 83.06 89 GLY A N 1
ATOM 724 C CA . GLY A 1 89 ? 15.374 7.216 -3.893 1.00 83.06 89 GLY A CA 1
ATOM 725 C C . GLY A 1 89 ? 14.613 6.148 -3.104 1.00 83.06 89 GLY A C 1
ATOM 726 O O . GLY A 1 89 ? 15.041 5.786 -2.013 1.00 83.06 89 GLY A O 1
ATOM 727 N N . PHE A 1 90 ? 13.501 5.638 -3.639 1.00 84.06 90 PHE A N 1
ATOM 728 C CA . PHE A 1 90 ? 12.716 4.577 -3.008 1.00 84.06 90 PHE A CA 1
ATOM 729 C C . PHE A 1 90 ? 13.228 3.191 -3.403 1.00 84.06 90 PHE A C 1
ATOM 731 O O . PHE A 1 90 ? 13.553 2.935 -4.560 1.00 84.06 90 PHE A O 1
ATOM 738 N N . GLU A 1 91 ? 13.204 2.236 -2.477 1.00 84.38 91 GLU A N 1
ATOM 739 C CA . GLU A 1 91 ? 13.640 0.855 -2.736 1.00 84.38 91 GLU A CA 1
ATOM 740 C C . GLU A 1 91 ? 12.499 -0.010 -3.312 1.00 84.38 91 GLU A C 1
ATOM 742 O O . GLU A 1 91 ? 12.232 -1.144 -2.892 1.00 84.38 91 GLU A O 1
ATOM 747 N N . SER A 1 92 ? 11.774 0.550 -4.281 1.00 83.19 92 SER A N 1
ATOM 748 C CA . SER A 1 92 ? 10.542 -0.012 -4.840 1.00 83.19 92 SER A CA 1
ATOM 749 C C . SER A 1 92 ? 10.755 -1.363 -5.523 1.00 83.19 92 SER A C 1
ATOM 751 O O . SER A 1 92 ? 9.864 -2.214 -5.507 1.00 83.19 92 SER A O 1
ATOM 753 N N . ASN A 1 93 ? 11.927 -1.577 -6.123 1.00 81.50 93 ASN A N 1
ATOM 754 C CA . ASN A 1 93 ? 12.198 -2.726 -6.982 1.00 81.50 93 ASN A CA 1
ATOM 755 C C . ASN A 1 93 ? 12.681 -3.985 -6.232 1.00 81.50 93 ASN A C 1
ATOM 757 O O . ASN A 1 93 ? 12.648 -5.060 -6.812 1.00 81.50 93 ASN A O 1
ATOM 761 N N . LYS A 1 94 ? 13.013 -3.907 -4.931 1.00 83.12 94 LYS A N 1
ATOM 762 C CA . LYS A 1 94 ? 13.587 -5.029 -4.143 1.00 83.12 94 LYS A CA 1
ATOM 763 C C . LYS A 1 94 ? 12.797 -6.344 -4.166 1.00 83.12 94 LYS A C 1
ATOM 765 O O . LYS A 1 94 ? 13.341 -7.406 -3.890 1.00 83.12 94 LYS A O 1
ATOM 770 N N . MET A 1 95 ? 11.485 -6.279 -4.391 1.00 82.31 95 MET A N 1
ATOM 771 C CA . MET A 1 95 ? 10.607 -7.456 -4.459 1.00 82.31 95 MET A CA 1
ATOM 772 C C . MET A 1 95 ? 10.317 -7.892 -5.913 1.00 82.31 95 MET A C 1
ATOM 774 O O . MET A 1 95 ? 9.675 -8.920 -6.121 1.00 82.31 95 MET A O 1
ATOM 778 N N . PHE A 1 96 ? 10.770 -7.124 -6.913 1.00 76.44 96 PHE A N 1
ATOM 779 C CA . PHE A 1 96 ? 10.355 -7.196 -8.322 1.00 76.44 96 PHE A CA 1
ATOM 780 C C . PHE A 1 96 ? 11.510 -7.062 -9.332 1.00 76.44 96 PHE A C 1
ATOM 782 O O . PHE A 1 96 ? 11.271 -6.641 -10.465 1.00 76.44 96 PHE A O 1
ATOM 789 N N . ASP A 1 97 ? 12.723 -7.493 -8.972 1.00 68.38 97 ASP A N 1
ATOM 790 C CA . ASP A 1 97 ? 13.968 -7.283 -9.735 1.00 68.38 97 ASP A CA 1
ATOM 791 C C . ASP A 1 97 ? 13.864 -7.531 -11.258 1.00 68.38 97 ASP A C 1
ATOM 793 O O . ASP A 1 97 ? 14.478 -6.818 -12.057 1.00 68.38 97 ASP A O 1
ATOM 797 N N . ASN A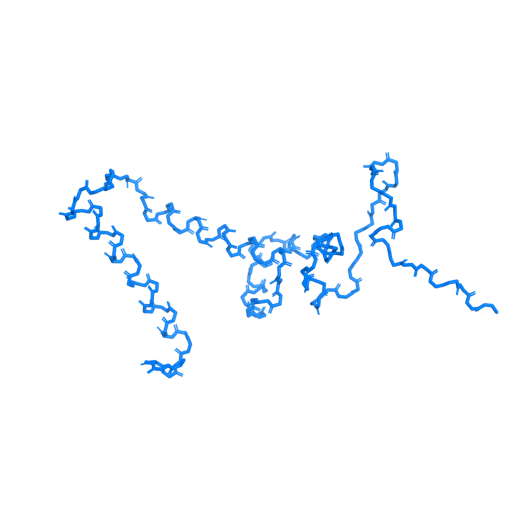 1 98 ? 13.038 -8.494 -11.681 1.00 70.31 98 ASN A N 1
ATOM 798 C CA . ASN A 1 98 ? 12.932 -8.957 -13.069 1.00 70.31 98 ASN A CA 1
ATOM 799 C C . ASN A 1 98 ? 11.699 -8.457 -13.845 1.00 70.31 98 ASN A C 1
ATOM 801 O O . ASN A 1 98 ? 11.477 -8.909 -14.971 1.00 70.31 98 ASN A O 1
ATOM 805 N N . TYR A 1 99 ? 10.872 -7.569 -13.285 1.00 79.31 99 TYR A N 1
ATOM 806 C CA . TYR A 1 99 ? 9.706 -7.052 -14.007 1.00 79.31 99 TYR A CA 1
ATOM 807 C C . TYR A 1 99 ? 10.054 -5.821 -14.857 1.00 79.31 99 TYR A C 1
ATOM 809 O O . TYR A 1 99 ? 10.647 -4.855 -14.377 1.00 79.31 99 TYR A O 1
ATOM 817 N N . TYR A 1 100 ? 9.617 -5.844 -16.120 1.00 76.00 100 TYR A N 1
ATOM 818 C CA . TYR A 1 100 ? 9.788 -4.754 -17.078 1.00 76.00 100 TYR A CA 1
ATOM 819 C C . TYR A 1 100 ? 8.479 -4.491 -17.811 1.00 76.00 100 TYR A C 1
ATOM 821 O O . TYR A 1 100 ? 7.945 -5.371 -18.492 1.00 76.00 100 TYR A O 1
ATOM 829 N N . ALA A 1 101 ? 7.986 -3.258 -17.721 1.00 77.56 101 ALA A N 1
ATOM 830 C CA . ALA A 1 101 ? 6.855 -2.834 -18.529 1.00 77.56 101 ALA A CA 1
ATOM 831 C C . ALA A 1 101 ? 7.298 -2.714 -19.997 1.00 77.56 101 ALA A C 1
ATOM 833 O O . ALA A 1 101 ? 8.147 -1.887 -20.336 1.00 77.56 101 ALA A O 1
ATOM 834 N N . LYS A 1 102 ? 6.726 -3.545 -20.875 1.00 77.94 102 LYS A N 1
ATOM 835 C CA . LYS A 1 102 ? 6.914 -3.436 -22.327 1.00 77.94 102 LYS A CA 1
ATOM 836 C C . LYS A 1 102 ? 6.062 -2.281 -22.841 1.00 77.94 102 LYS A C 1
ATOM 838 O O . LYS A 1 102 ? 4.868 -2.441 -23.075 1.00 77.94 102 LYS A O 1
ATOM 843 N N . LEU A 1 103 ? 6.679 -1.115 -22.970 1.00 79.19 103 LEU A N 1
ATOM 844 C CA . LEU A 1 103 ? 6.045 0.087 -23.496 1.00 79.19 103 LEU A CA 1
ATOM 845 C C . LEU A 1 103 ? 6.427 0.258 -24.969 1.00 79.19 103 LEU A C 1
ATOM 847 O O . LEU A 1 103 ? 7.564 -0.010 -25.355 1.00 79.19 103 LEU A O 1
ATOM 851 N N . HIS A 1 104 ? 5.476 0.687 -25.796 1.00 80.06 104 HIS A N 1
ATOM 852 C CA . HIS A 1 104 ? 5.746 0.959 -27.203 1.00 80.06 104 HIS A CA 1
ATOM 853 C C . HIS A 1 104 ? 6.335 2.372 -27.350 1.00 80.06 104 HIS A C 1
ATOM 855 O O . HIS A 1 104 ? 5.689 3.326 -26.908 1.00 80.06 104 HIS A O 1
ATOM 861 N N . PRO A 1 105 ? 7.504 2.541 -27.995 1.00 77.50 105 PRO A N 1
ATOM 862 C CA . PRO A 1 105 ? 8.224 3.816 -28.010 1.00 77.50 105 PRO A CA 1
ATOM 863 C C . PRO A 1 105 ? 7.433 4.954 -28.671 1.00 77.50 105 PRO A C 1
ATOM 865 O O . PRO A 1 105 ? 7.566 6.101 -28.264 1.00 77.50 105 PRO A O 1
ATOM 868 N N . LEU A 1 106 ? 6.554 4.644 -29.634 1.00 81.25 106 LEU A N 1
ATOM 869 C CA . LEU A 1 106 ? 5.708 5.648 -30.300 1.00 81.25 106 LEU A CA 1
ATOM 870 C C . LEU A 1 106 ? 4.695 6.331 -29.367 1.00 81.25 106 LEU A C 1
ATOM 872 O O . LEU A 1 106 ? 4.209 7.408 -29.692 1.00 81.25 106 LEU A O 1
ATOM 876 N N . PHE A 1 107 ? 4.358 5.711 -28.232 1.00 83.69 107 PHE A N 1
ATOM 877 C CA . PHE A 1 107 ? 3.357 6.224 -27.290 1.00 83.69 107 PHE A CA 1
ATOM 878 C C . PHE A 1 107 ? 3.975 6.653 -25.952 1.00 83.69 107 PHE A C 1
ATOM 880 O O . PHE A 1 107 ? 3.254 6.878 -24.982 1.00 83.69 107 PHE A O 1
ATOM 887 N N . THR A 1 108 ? 5.305 6.764 -25.877 1.00 80.38 108 THR A N 1
ATOM 888 C CA . THR A 1 108 ? 6.017 7.177 -24.663 1.00 80.38 108 THR A CA 1
ATOM 889 C C . THR A 1 108 ? 6.898 8.385 -24.924 1.00 80.38 108 THR A C 1
ATOM 891 O O . THR A 1 108 ? 7.762 8.349 -25.791 1.00 80.38 108 THR A O 1
ATOM 894 N N . THR A 1 109 ? 6.738 9.428 -24.113 1.00 81.06 109 THR A N 1
ATOM 895 C CA . THR A 1 109 ? 7.619 10.609 -24.112 1.00 81.06 109 THR A CA 1
ATOM 896 C C . THR A 1 109 ? 8.898 10.397 -23.298 1.00 81.06 109 THR A C 1
ATOM 898 O O . THR A 1 109 ? 9.852 11.159 -23.420 1.00 81.06 109 THR A O 1
ATOM 901 N N . ILE A 1 110 ? 8.924 9.367 -22.450 1.00 77.44 110 ILE A N 1
ATOM 902 C CA . ILE A 1 110 ? 10.045 9.054 -21.563 1.00 77.44 110 ILE A CA 1
ATOM 903 C C . ILE A 1 110 ? 11.086 8.238 -22.332 1.00 77.44 110 ILE A C 1
ATOM 905 O O . ILE A 1 110 ? 10.745 7.221 -22.936 1.00 77.44 110 ILE A O 1
ATOM 909 N N . ASN A 1 111 ? 12.357 8.646 -22.246 1.00 79.62 111 ASN A N 1
ATOM 910 C CA . ASN A 1 111 ? 13.469 7.922 -22.862 1.00 79.62 111 ASN A CA 1
ATOM 911 C C . ASN A 1 111 ? 13.478 6.437 -22.405 1.00 79.62 111 ASN A C 1
ATOM 913 O O . ASN A 1 111 ? 13.523 6.192 -21.189 1.00 79.62 111 ASN A O 1
ATOM 917 N N . PRO A 1 112 ? 13.448 5.462 -23.340 1.00 74.88 112 PRO A N 1
ATOM 918 C CA . PRO A 1 112 ? 13.558 4.028 -23.064 1.00 74.88 112 PRO A CA 1
ATOM 919 C C . PRO A 1 112 ? 14.713 3.633 -22.143 1.00 74.88 112 PRO A C 1
ATOM 921 O O . PRO A 1 112 ? 14.508 2.840 -21.222 1.00 74.88 112 PRO A O 1
ATOM 924 N N . ASP A 1 113 ? 15.886 4.248 -22.305 1.00 75.69 113 ASP A N 1
ATOM 925 C CA . ASP A 1 113 ? 17.087 3.948 -21.503 1.00 75.69 113 ASP A CA 1
ATOM 926 C C . ASP A 1 113 ? 16.877 4.203 -20.010 1.00 75.69 113 ASP A C 1
ATOM 928 O O . ASP A 1 113 ? 17.581 3.686 -19.149 1.00 75.69 113 ASP A O 1
ATOM 932 N N . SER A 1 114 ? 15.882 5.024 -19.693 1.00 73.69 114 SER A N 1
ATOM 933 C CA . SER A 1 114 ? 15.613 5.460 -18.341 1.00 73.69 114 SER A CA 1
ATOM 934 C C . SER A 1 114 ? 14.830 4.418 -17.522 1.00 73.69 114 SER A C 1
ATOM 936 O O . SER A 1 114 ? 14.786 4.534 -16.301 1.00 73.69 114 SER A O 1
ATOM 938 N N . TYR A 1 115 ? 14.185 3.432 -18.149 1.00 72.88 115 TYR A N 1
ATOM 939 C CA . TYR A 1 115 ? 13.433 2.374 -17.451 1.00 72.88 115 TYR A CA 1
ATOM 940 C C . TYR A 1 115 ? 13.762 0.963 -17.938 1.00 72.88 115 TYR A C 1
ATOM 942 O O . TYR A 1 115 ? 13.433 -0.015 -17.260 1.00 72.88 115 TYR A O 1
ATOM 950 N N . MET A 1 116 ? 14.403 0.840 -19.098 1.00 71.06 116 MET A N 1
ATOM 951 C CA . MET A 1 116 ? 15.011 -0.404 -19.542 1.00 71.06 116 MET A CA 1
ATOM 952 C C . MET A 1 116 ? 16.326 -0.625 -18.782 1.00 71.06 116 MET A C 1
ATOM 954 O O . MET A 1 116 ? 16.985 0.337 -18.390 1.00 71.06 116 MET A O 1
ATOM 958 N N . PRO A 1 117 ? 16.722 -1.882 -18.525 1.00 66.75 117 PRO A N 1
ATOM 959 C CA . PRO A 1 117 ? 18.062 -2.130 -18.027 1.00 66.75 117 PRO A CA 1
ATOM 960 C C . PRO A 1 117 ? 19.027 -1.693 -19.131 1.00 66.75 117 PRO A C 1
ATOM 962 O O . PRO A 1 117 ? 18.783 -1.991 -20.305 1.00 66.75 117 PRO A O 1
ATOM 965 N N . VAL A 1 118 ? 20.110 -1.000 -18.772 1.00 63.56 118 VAL A N 1
ATOM 966 C CA . VAL A 1 118 ? 21.208 -0.769 -19.715 1.00 63.56 118 VAL A CA 1
ATOM 967 C C . VAL A 1 118 ? 21.593 -2.148 -20.228 1.00 63.56 118 VAL A C 1
ATOM 969 O O . VAL A 1 118 ? 21.997 -3.012 -19.447 1.00 63.56 118 VAL A O 1
ATOM 972 N N . LYS A 1 119 ? 21.375 -2.404 -21.523 1.00 54.69 119 LYS A N 1
ATOM 973 C CA . LYS A 1 119 ? 2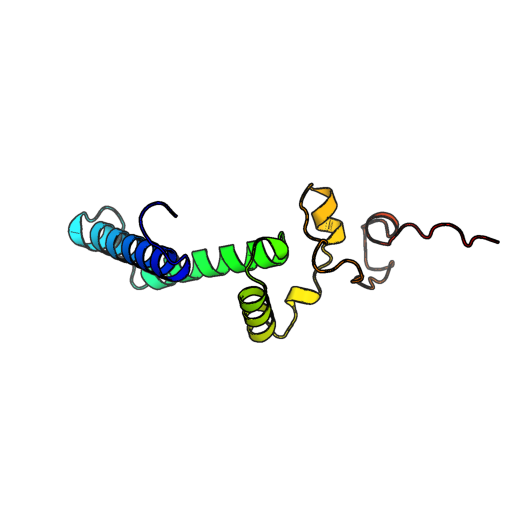1.947 -3.583 -22.161 1.00 54.69 119 LYS A CA 1
ATOM 974 C C . LYS A 1 119 ? 23.446 -3.397 -22.001 1.00 54.69 119 LYS A C 1
ATOM 976 O O . LYS A 1 119 ? 24.038 -2.628 -22.752 1.00 54.69 119 LYS A O 1
ATOM 981 N N . ASN A 1 120 ? 24.045 -4.055 -21.009 1.00 43.53 120 ASN A N 1
ATOM 982 C CA . ASN A 1 120 ? 25.472 -4.302 -21.051 1.00 43.53 120 ASN A CA 1
ATOM 983 C C . ASN A 1 120 ? 25.708 -4.874 -22.437 1.00 43.53 120 ASN A C 1
ATOM 985 O O . ASN A 1 120 ? 25.041 -5.840 -22.827 1.00 43.53 120 ASN A O 1
ATOM 989 N N . ALA A 1 121 ? 26.532 -4.156 -23.201 1.00 43.91 121 ALA A N 1
ATOM 990 C CA . ALA A 1 121 ? 26.965 -4.558 -24.515 1.00 43.91 121 ALA A CA 1
ATOM 991 C C . ALA A 1 121 ? 27.190 -6.065 -24.478 1.00 43.91 121 ALA A C 1
ATOM 993 O O . ALA A 1 121 ? 27.825 -6.574 -23.552 1.00 43.91 121 ALA A O 1
ATOM 994 N N . LEU A 1 122 ? 26.571 -6.757 -25.433 1.00 40.16 122 LEU A N 1
ATOM 995 C CA . LEU A 1 122 ? 26.904 -8.132 -25.747 1.00 40.16 122 LEU A CA 1
ATOM 996 C C . LEU A 1 122 ? 28.427 -8.230 -25.672 1.00 40.16 122 LEU A C 1
ATOM 998 O O . LEU A 1 122 ? 29.121 -7.572 -26.444 1.00 40.16 122 LEU A O 1
ATOM 1002 N N . VAL A 1 123 ? 28.908 -8.954 -24.663 1.00 42.69 123 VAL A N 1
ATOM 1003 C CA . VAL A 1 123 ? 30.287 -9.409 -24.597 1.00 42.69 123 VAL A CA 1
ATOM 1004 C C . VAL A 1 123 ? 30.433 -10.298 -25.828 1.00 42.69 123 VAL A C 1
ATOM 1006 O O . VAL A 1 123 ? 29.924 -11.418 -25.845 1.00 42.69 123 VAL A O 1
ATOM 1009 N N . LEU A 1 124 ? 30.977 -9.708 -26.890 1.00 37.50 124 LEU A N 1
ATOM 1010 C CA . LEU A 1 124 ? 31.580 -10.397 -28.020 1.00 37.50 124 LEU A CA 1
ATOM 1011 C C . LEU A 1 124 ? 33.051 -10.624 -27.685 1.00 37.50 124 LEU A C 1
ATOM 1013 O O . LEU A 1 124 ? 33.670 -9.674 -27.150 1.00 37.50 124 LEU A O 1
#

Secondary structure (DSSP, 8-state):
--S-S-HHHHHHHHHHHHHHHHHHHHHHH--S---TTHHHHHHHHHHHHHHHHHHH-GGGS-HHHHHHHHHHTTTGGGGS-HHHHHTTT--GGGG-TT------GGG--S-GGGTS--------

Radius of gyration: 20.83 Å; chains: 1; bounding box: 54×32×56 Å